Protein AF-A0A392TZI5-F1 (afdb_monomer)

Mean predicted aligned error: 5.02 Å

Radius of gyration: 11.22 Å; Cα contacts (8 Å, |Δi|>4): 23; chains: 1; bounding box: 14×29×30 Å

Secondary structure (DSSP, 8-state):
-HHHHHHHTT------HHHHHHHHHHT--GGGS-HHHHHHHHHHHHHHHHH-

Sequence (52 aa):
MYEMAFRNLGFKMPFIDLVIVVFRHLRLAPSQLHLNSLAFLRAFEITADHLG

Structure (mmCIF, N/CA/C/O backbone):
data_AF-A0A392TZI5-F1
#
_entry.id   AF-A0A392TZI5-F1
#
loop_
_atom_site.group_PDB
_atom_site.id
_atom_site.type_symbol
_atom_site.label_atom_id
_atom_site.label_alt_id
_atom_site.label_comp_id
_atom_site.label_asym_id
_atom_site.label_entity_id
_atom_site.label_seq_id
_atom_site.pdbx_PDB_ins_code
_atom_site.Cartn_x
_atom_site.Cartn_y
_atom_site.Cartn_z
_atom_site.occupancy
_atom_site.B_iso_or_equiv
_atom_site.auth_seq_id
_atom_site.auth_comp_id
_atom_site.auth_asym_id
_atom_site.auth_atom_id
_atom_site.pdbx_PDB_model_num
ATOM 1 N N . MET A 1 1 ? -8.536 7.936 10.607 1.00 68.81 1 MET A N 1
ATOM 2 C CA . MET A 1 1 ? -7.152 8.053 11.126 1.00 68.81 1 MET A CA 1
ATOM 3 C C . MET A 1 1 ? -6.180 8.414 10.004 1.00 68.81 1 MET A C 1
ATOM 5 O O . MET A 1 1 ? -5.834 9.582 9.925 1.00 68.81 1 MET A O 1
ATOM 9 N N . TYR A 1 2 ? -5.834 7.510 9.078 1.00 71.56 2 TYR A N 1
ATOM 10 C CA . TYR A 1 2 ? -4.871 7.816 7.997 1.00 71.56 2 TYR A CA 1
ATOM 11 C C . TYR A 1 2 ? -5.334 8.912 7.042 1.00 71.56 2 TYR A C 1
ATOM 13 O O . TYR A 1 2 ? -4.587 9.851 6.807 1.00 71.56 2 TYR A O 1
ATOM 21 N N . GLU A 1 3 ? -6.583 8.863 6.573 1.00 72.00 3 GLU A N 1
ATOM 22 C CA . GLU A 1 3 ? -7.124 9.911 5.696 1.00 72.00 3 GLU A CA 1
ATOM 23 C C . GLU A 1 3 ? -6.977 11.314 6.311 1.00 72.00 3 GLU A C 1
ATOM 25 O O . GLU A 1 3 ? -6.655 12.270 5.616 1.00 72.00 3 GLU A O 1
ATOM 30 N N . MET A 1 4 ? -7.146 11.429 7.631 1.00 73.06 4 MET A N 1
ATOM 31 C CA . MET A 1 4 ? -7.032 12.692 8.361 1.00 73.06 4 MET A CA 1
ATOM 32 C C . MET A 1 4 ? -5.569 13.133 8.516 1.00 73.06 4 MET A C 1
ATOM 34 O O . MET A 1 4 ? -5.266 14.305 8.326 1.00 73.06 4 MET A O 1
ATOM 38 N N . ALA A 1 5 ? -4.654 12.194 8.790 1.00 75.25 5 ALA A N 1
ATOM 39 C CA . ALA A 1 5 ? -3.219 12.469 8.866 1.00 75.25 5 ALA A CA 1
ATOM 40 C C . ALA A 1 5 ? -2.658 12.960 7.520 1.00 75.25 5 ALA A C 1
ATOM 42 O O . ALA A 1 5 ? -1.967 13.974 7.478 1.00 75.25 5 ALA A O 1
ATOM 43 N N . PHE A 1 6 ? -3.013 12.301 6.412 1.00 73.25 6 PHE A N 1
ATOM 44 C CA . PHE A 1 6 ? -2.605 12.740 5.075 1.00 73.25 6 PHE A CA 1
ATOM 45 C C . PHE A 1 6 ? -3.278 14.053 4.672 1.00 73.25 6 PHE A C 1
ATOM 47 O O . PHE A 1 6 ? -2.603 14.929 4.136 1.00 73.25 6 PHE A 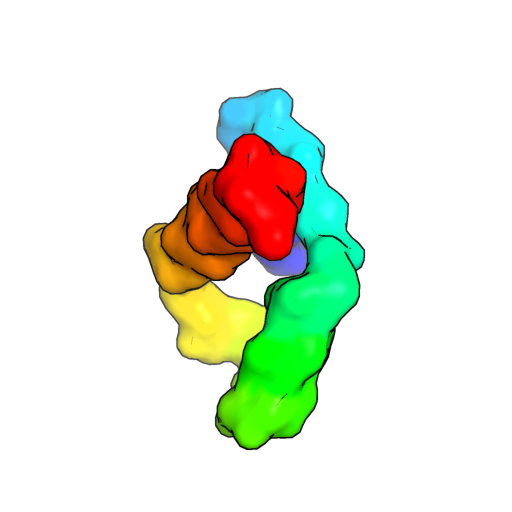O 1
ATOM 54 N N . ARG A 1 7 ? -4.563 14.243 5.005 1.00 79.88 7 ARG A N 1
ATOM 55 C CA . ARG A 1 7 ? -5.276 15.501 4.742 1.00 79.88 7 ARG A CA 1
ATOM 56 C C . ARG A 1 7 ? -4.611 16.689 5.437 1.00 79.88 7 ARG A C 1
ATOM 58 O O . ARG A 1 7 ? -4.471 17.736 4.817 1.00 79.88 7 ARG A O 1
ATOM 65 N N . ASN A 1 8 ? -4.153 16.519 6.677 1.00 81.69 8 ASN A N 1
ATOM 66 C CA . ASN A 1 8 ? -3.408 17.555 7.401 1.00 81.69 8 ASN A CA 1
ATOM 67 C C . ASN A 1 8 ? -2.043 17.863 6.763 1.00 81.69 8 ASN A C 1
ATOM 69 O O . ASN A 1 8 ? -1.557 18.982 6.880 1.00 81.69 8 ASN A O 1
ATOM 73 N N . LEU A 1 9 ? -1.444 16.897 6.063 1.00 78.56 9 LEU A N 1
ATOM 74 C CA . LEU A 1 9 ? -0.216 17.076 5.281 1.00 78.56 9 LEU A CA 1
ATOM 75 C C . LEU A 1 9 ? -0.482 17.618 3.860 1.00 78.56 9 LEU A C 1
ATOM 77 O O . LEU A 1 9 ? 0.446 17.707 3.063 1.00 78.56 9 LEU A O 1
ATOM 81 N N . GLY A 1 10 ? -1.732 17.958 3.519 1.00 80.94 10 GLY A N 1
ATOM 82 C CA . GLY A 1 10 ? -2.121 18.445 2.190 1.00 80.94 10 GLY A CA 1
ATOM 83 C C . GLY A 1 10 ? -2.301 17.347 1.136 1.00 80.94 10 GLY A C 1
ATOM 84 O O . GLY A 1 10 ? -2.571 17.647 -0.025 1.00 80.94 10 GLY A O 1
ATOM 85 N N . PHE A 1 11 ? -2.198 16.075 1.523 1.00 72.94 11 PHE A N 1
ATOM 86 C CA . PHE A 1 11 ? -2.338 14.936 0.621 1.00 72.94 11 PHE A CA 1
ATOM 87 C C . PHE A 1 11 ? -3.710 14.281 0.761 1.00 72.94 11 PHE A C 1
ATOM 89 O O . PHE A 1 11 ? -4.188 13.985 1.856 1.00 72.94 11 PHE A O 1
ATOM 96 N N . LYS A 1 12 ? -4.342 13.970 -0.371 1.00 72.06 12 LYS A N 1
ATOM 97 C CA . LYS A 1 12 ? -5.541 13.132 -0.397 1.00 72.06 12 LYS A CA 1
ATOM 98 C C . LYS A 1 12 ? -5.113 11.714 -0.752 1.00 72.06 12 LYS A C 1
ATOM 100 O O . LYS A 1 12 ? -4.850 11.422 -1.914 1.00 72.06 12 LYS A O 1
ATOM 105 N N . MET A 1 13 ? -4.998 10.850 0.253 1.00 69.12 13 MET A N 1
ATOM 106 C CA . MET A 1 13 ? -4.703 9.434 0.042 1.00 69.12 13 MET A CA 1
ATOM 107 C C . MET A 1 13 ? -6.022 8.647 0.053 1.00 69.12 13 MET A C 1
ATOM 109 O O . MET A 1 13 ? -6.571 8.427 1.135 1.00 69.12 13 MET A O 1
ATOM 113 N N . PRO A 1 14 ? -6.581 8.267 -1.113 1.00 67.88 14 PRO A N 1
ATOM 114 C CA . PRO A 1 14 ? -7.735 7.378 -1.140 1.00 67.88 14 PRO A CA 1
ATOM 115 C C . PRO A 1 14 ? -7.342 6.006 -0.577 1.00 67.88 14 PRO A C 1
ATOM 117 O O . PRO A 1 14 ? -6.223 5.538 -0.792 1.00 67.88 14 PRO A O 1
ATOM 120 N N . PHE A 1 15 ? -8.256 5.353 0.143 1.00 66.38 15 PHE A N 1
ATOM 121 C CA . PHE A 1 15 ? -8.127 3.921 0.403 1.00 66.38 15 PHE A CA 1
ATOM 122 C C . PHE A 1 15 ? -8.339 3.198 -0.926 1.00 66.38 15 PHE A C 1
ATOM 124 O O . PHE A 1 15 ? -9.455 3.117 -1.428 1.00 66.38 15 PHE A O 1
ATOM 131 N N . ILE A 1 16 ? -7.230 2.767 -1.506 1.00 75.38 16 ILE A N 1
ATOM 132 C CA . ILE A 1 16 ? -7.129 2.075 -2.789 1.00 75.38 16 ILE A CA 1
ATOM 133 C C . ILE A 1 16 ? -7.334 0.571 -2.622 1.00 75.38 16 ILE A C 1
ATOM 135 O O . ILE A 1 16 ? -7.080 0.020 -1.544 1.00 75.38 16 ILE A O 1
ATOM 139 N N . ASP A 1 17 ? -7.751 -0.096 -3.695 1.00 82.56 17 ASP A N 1
ATOM 140 C CA . ASP A 1 17 ? -8.048 -1.530 -3.697 1.00 82.56 17 ASP A CA 1
ATOM 141 C C . ASP A 1 17 ? -6.863 -2.362 -3.190 1.00 82.56 17 ASP A C 1
ATOM 143 O O . ASP A 1 17 ? -7.055 -3.256 -2.361 1.00 82.56 17 ASP A O 1
ATOM 147 N N . LEU A 1 18 ? -5.626 -2.010 -3.570 1.00 86.12 18 LEU A N 1
ATOM 148 C CA . LEU A 1 18 ? -4.424 -2.691 -3.081 1.00 86.12 18 LEU A CA 1
ATOM 149 C C . LEU A 1 18 ? -4.313 -2.645 -1.550 1.00 86.12 18 LEU A C 1
ATOM 151 O O . LEU A 1 18 ? -4.060 -3.659 -0.901 1.00 86.12 18 LEU A O 1
ATOM 155 N N . VAL A 1 19 ? -4.517 -1.470 -0.956 1.00 85.31 19 VAL A N 1
ATOM 156 C CA . VAL A 1 19 ? -4.417 -1.271 0.496 1.00 85.31 19 VAL A CA 1
ATOM 157 C C . VAL A 1 19 ? -5.488 -2.084 1.222 1.00 85.31 19 VAL A C 1
ATOM 159 O O . VAL A 1 19 ? -5.199 -2.715 2.240 1.00 85.31 19 VAL A O 1
ATOM 162 N N . ILE A 1 20 ? -6.710 -2.124 0.684 1.00 85.44 20 ILE A N 1
ATOM 163 C CA . ILE A 1 20 ? -7.807 -2.931 1.236 1.00 85.44 20 ILE A CA 1
ATOM 164 C C . ILE A 1 20 ? -7.460 -4.424 1.176 1.00 85.44 20 ILE A C 1
ATOM 166 O O . ILE A 1 20 ? -7.651 -5.140 2.163 1.00 85.44 20 ILE A O 1
ATOM 170 N N . VAL A 1 21 ? -6.921 -4.898 0.050 1.00 90.81 21 VAL A N 1
ATOM 171 C CA . VAL A 1 21 ? -6.502 -6.297 -0.115 1.00 90.81 21 VAL A CA 1
ATOM 172 C C . VAL A 1 21 ? -5.391 -6.657 0.869 1.00 90.81 21 VAL A C 1
ATOM 174 O O . VAL A 1 21 ? -5.494 -7.689 1.530 1.00 90.81 21 VAL A O 1
ATOM 177 N N . VAL A 1 22 ? -4.384 -5.798 1.049 1.00 89.31 22 VAL A N 1
ATOM 178 C CA . VAL A 1 22 ? -3.294 -6.023 2.013 1.00 89.31 22 VAL A CA 1
ATOM 179 C C . VAL A 1 22 ? -3.820 -6.090 3.447 1.00 89.31 22 VAL A C 1
ATOM 181 O O . VAL A 1 22 ? -3.467 -7.015 4.179 1.00 89.31 22 VAL A O 1
ATOM 184 N N . PHE A 1 23 ? -4.714 -5.178 3.849 1.00 89.56 23 PHE A N 1
ATOM 185 C CA . PHE A 1 23 ? -5.335 -5.231 5.177 1.00 89.56 23 PHE A CA 1
ATOM 186 C C . PHE A 1 23 ? -6.103 -6.532 5.405 1.00 89.56 23 PHE A C 1
ATOM 188 O O . PHE A 1 23 ? -5.963 -7.149 6.462 1.00 89.56 23 PHE A O 1
ATOM 195 N N . ARG A 1 24 ? -6.882 -6.987 4.415 1.00 91.31 24 ARG A N 1
ATOM 196 C CA . ARG A 1 24 ? -7.620 -8.256 4.509 1.00 91.31 24 ARG A CA 1
ATOM 1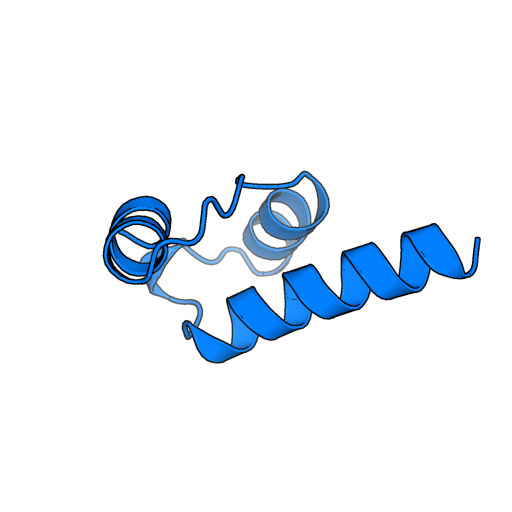97 C C . ARG A 1 24 ? -6.680 -9.456 4.564 1.00 91.31 24 ARG A C 1
ATOM 199 O O . ARG A 1 24 ? -6.888 -10.333 5.397 1.00 91.31 24 ARG A O 1
ATOM 206 N N . HIS A 1 25 ? -5.653 -9.480 3.718 1.00 93.75 25 HIS A N 1
ATOM 207 C CA . HIS A 1 25 ? -4.697 -10.581 3.636 1.00 93.75 25 HIS A CA 1
ATOM 208 C C . HIS A 1 25 ? -3.906 -10.745 4.939 1.00 93.75 25 HIS A C 1
ATOM 210 O O . HIS A 1 25 ? -3.793 -11.849 5.464 1.00 93.75 25 HIS A O 1
ATOM 216 N N . LEU A 1 26 ? -3.429 -9.635 5.506 1.00 91.88 26 LEU A N 1
ATOM 217 C CA . LEU A 1 26 ? -2.679 -9.626 6.764 1.00 91.88 26 LEU A CA 1
ATOM 218 C C . LEU A 1 26 ? -3.580 -9.620 8.009 1.00 91.88 26 LEU A C 1
ATOM 220 O O . LEU A 1 26 ? -3.079 -9.710 9.127 1.00 91.88 26 LEU A O 1
ATOM 224 N N . ARG A 1 27 ? -4.905 -9.514 7.828 1.00 93.25 27 ARG A N 1
ATOM 225 C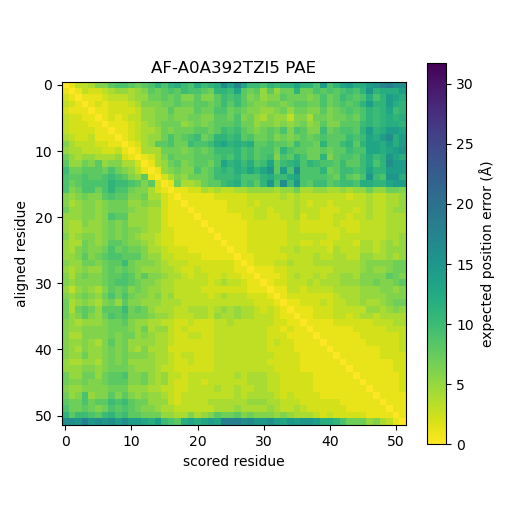 CA . ARG A 1 27 ? -5.912 -9.385 8.897 1.00 93.25 27 ARG A CA 1
ATOM 226 C C . ARG A 1 27 ? -5.603 -8.236 9.867 1.00 93.25 27 ARG A C 1
ATOM 228 O O .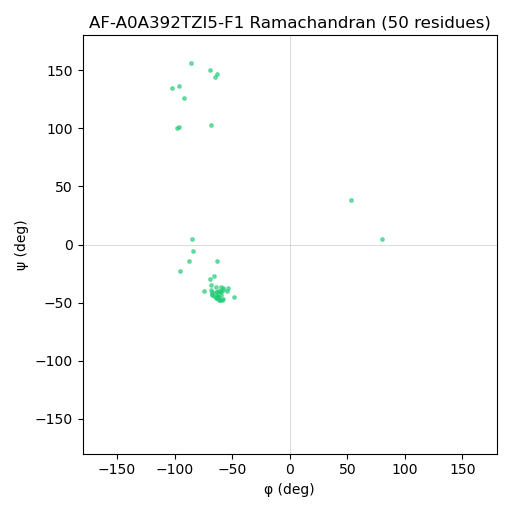 ARG A 1 27 ? -5.824 -8.356 11.070 1.00 93.25 27 ARG A O 1
ATOM 235 N N . LEU A 1 28 ? -5.100 -7.127 9.328 1.00 89.56 28 LEU A N 1
ATOM 236 C CA . LEU A 1 28 ? -4.732 -5.937 10.088 1.00 89.56 28 LEU A CA 1
ATOM 237 C C . LEU A 1 28 ? -5.869 -4.914 10.072 1.00 89.56 28 LEU A C 1
ATOM 239 O O . LEU A 1 28 ? -6.447 -4.616 9.026 1.00 89.56 28 LEU A O 1
ATOM 243 N N . ALA A 1 29 ? -6.149 -4.317 11.228 1.00 86.38 29 ALA A N 1
ATOM 244 C CA . ALA A 1 29 ? -6.905 -3.076 11.288 1.00 86.38 29 ALA A CA 1
ATOM 245 C C . ALA A 1 29 ? -6.052 -1.931 10.713 1.00 86.38 29 ALA A C 1
ATOM 247 O O . ALA A 1 29 ? -4.828 -1.952 10.879 1.00 86.38 29 ALA A O 1
ATOM 248 N N . PRO A 1 30 ? -6.662 -0.887 10.115 1.00 78.38 30 PRO A N 1
ATOM 249 C CA . PRO A 1 30 ? -5.915 0.235 9.563 1.00 78.38 30 PRO A CA 1
ATOM 250 C C . PRO A 1 30 ? -4.866 0.787 10.527 1.00 78.38 30 PRO A C 1
ATOM 252 O O . PRO A 1 30 ? -3.722 0.970 10.132 1.00 78.38 30 PRO A O 1
ATOM 255 N N . SER A 1 31 ? -5.232 0.980 11.800 1.00 83.62 31 SER A N 1
ATOM 256 C CA . SER A 1 31 ? -4.373 1.538 12.856 1.00 83.62 31 SER A CA 1
ATOM 257 C C . SER A 1 31 ? -3.132 0.708 13.195 1.00 83.62 31 SER A C 1
ATOM 259 O O . SER A 1 31 ? -2.259 1.201 13.901 1.00 83.62 31 SER A O 1
ATOM 261 N N . GLN A 1 32 ? -3.058 -0.547 12.749 1.00 86.94 32 GLN A N 1
ATOM 262 C CA . GLN A 1 32 ? 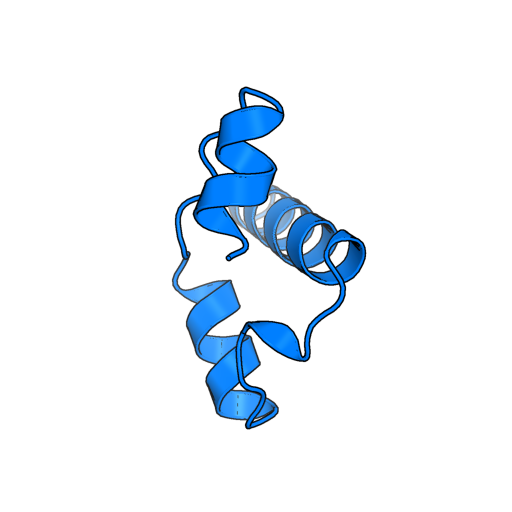-1.919 -1.428 13.012 1.00 86.94 32 GLN A CA 1
ATOM 263 C C . GLN A 1 32 ? -0.807 -1.284 11.969 1.00 86.94 32 GLN A C 1
ATOM 265 O O . GLN A 1 32 ? 0.307 -1.745 12.204 1.00 86.94 32 GLN A O 1
ATOM 270 N N . LEU A 1 33 ? -1.080 -0.651 10.826 1.00 84.81 33 LEU A N 1
ATOM 271 C CA . LEU A 1 33 ? -0.079 -0.442 9.788 1.00 84.81 33 LEU A CA 1
ATOM 272 C C . LEU A 1 33 ? 0.613 0.909 9.984 1.00 84.81 33 LEU A C 1
ATOM 274 O O . LEU A 1 33 ? -0.033 1.951 10.060 1.00 84.81 33 LEU A O 1
ATOM 278 N N . HIS A 1 34 ? 1.942 0.921 10.049 1.00 87.00 34 HIS A N 1
ATOM 279 C CA . HIS A 1 34 ? 2.681 2.171 10.206 1.00 87.00 34 HIS A CA 1
ATOM 280 C C . HIS A 1 34 ? 2.472 3.104 9.000 1.00 87.00 34 HIS A C 1
ATOM 282 O O . HIS A 1 34 ? 2.365 2.650 7.859 1.00 87.00 34 HIS A O 1
ATOM 288 N N . LEU A 1 35 ? 2.460 4.422 9.234 1.00 80.44 35 LEU A N 1
ATOM 289 C CA . LEU A 1 35 ? 2.182 5.417 8.189 1.00 80.44 35 LEU A CA 1
ATOM 290 C C . LEU A 1 35 ? 3.162 5.307 7.003 1.00 80.44 35 LEU A C 1
ATOM 292 O O . LEU A 1 35 ? 2.746 5.400 5.850 1.00 80.44 35 LEU A O 1
ATOM 296 N N . ASN A 1 36 ? 4.442 5.018 7.278 1.00 85.19 36 ASN A N 1
ATOM 297 C CA . ASN A 1 36 ? 5.455 4.799 6.234 1.00 85.19 36 ASN A CA 1
ATOM 298 C C . ASN A 1 36 ? 5.146 3.569 5.371 1.00 85.19 36 ASN A C 1
ATOM 300 O O . ASN A 1 36 ? 5.381 3.592 4.167 1.00 85.19 36 ASN A O 1
ATOM 304 N N . SER A 1 37 ? 4.597 2.506 5.963 1.00 87.00 37 SER A N 1
ATOM 305 C CA . SER A 1 37 ? 4.195 1.311 5.219 1.00 87.00 37 SER A CA 1
ATOM 306 C C . SER A 1 37 ? 3.005 1.608 4.306 1.00 87.00 37 SER A C 1
ATOM 308 O O . SER A 1 37 ? 2.957 1.104 3.189 1.00 87.00 37 SER A O 1
ATOM 310 N N . LEU A 1 38 ? 2.077 2.475 4.726 1.00 84.06 38 LEU A N 1
ATOM 311 C CA . LEU A 1 38 ? 0.978 2.917 3.865 1.00 84.06 38 LEU A CA 1
ATOM 312 C C . LEU A 1 38 ? 1.480 3.772 2.687 1.00 84.06 38 LEU A C 1
ATOM 314 O O . LEU A 1 38 ? 1.040 3.581 1.554 1.00 84.06 38 LEU A O 1
ATOM 318 N N . ALA A 1 39 ? 2.440 4.668 2.934 1.00 83.62 39 ALA A N 1
ATOM 319 C CA . ALA A 1 39 ? 3.095 5.433 1.873 1.00 83.62 39 ALA A CA 1
ATOM 320 C C . ALA A 1 39 ? 3.832 4.521 0.877 1.00 83.62 39 ALA A C 1
ATOM 322 O O . ALA A 1 39 ? 3.736 4.734 -0.331 1.00 83.62 39 ALA A O 1
ATOM 323 N N . PHE A 1 40 ? 4.495 3.470 1.370 1.00 88.38 40 PHE A N 1
ATOM 324 C CA . PHE A 1 40 ? 5.137 2.463 0.527 1.00 88.38 40 PHE A CA 1
ATOM 325 C C . PHE A 1 40 ? 4.130 1.729 -0.364 1.00 88.38 40 PHE A C 1
ATOM 327 O O . PHE A 1 40 ? 4.347 1.641 -1.567 1.00 88.38 40 PHE A O 1
ATOM 334 N N . LEU A 1 41 ? 3.007 1.257 0.193 1.00 88.19 41 LEU A N 1
ATOM 335 C CA . LEU A 1 41 ? 1.958 0.593 -0.591 1.00 88.19 41 LEU A CA 1
ATOM 336 C C . LEU A 1 41 ? 1.421 1.495 -1.705 1.00 88.19 41 LEU A C 1
ATOM 338 O O . LEU A 1 41 ? 1.203 1.032 -2.821 1.00 88.19 41 LEU A O 1
ATOM 342 N N . ARG A 1 42 ? 1.260 2.794 -1.428 1.00 84.75 42 ARG A N 1
ATOM 343 C CA . ARG A 1 42 ? 0.830 3.757 -2.443 1.00 84.75 42 ARG A CA 1
ATOM 344 C C . ARG A 1 42 ? 1.881 3.965 -3.533 1.00 84.75 42 ARG A C 1
ATOM 346 O O . ARG A 1 42 ? 1.525 4.010 -4.705 1.00 84.75 42 ARG A O 1
ATOM 353 N N . ALA A 1 43 ? 3.154 4.095 -3.163 1.00 88.56 43 ALA A N 1
ATOM 354 C CA . ALA A 1 43 ? 4.239 4.227 -4.133 1.00 88.56 43 ALA A CA 1
ATOM 355 C C . ALA A 1 43 ? 4.368 2.972 -5.009 1.00 88.56 43 ALA A C 1
ATOM 357 O O . ALA A 1 43 ? 4.535 3.086 -6.222 1.00 88.56 43 ALA A O 1
ATOM 358 N N . PHE A 1 44 ? 4.236 1.788 -4.406 1.00 89.56 44 PHE A N 1
ATOM 359 C CA . PHE A 1 44 ? 4.254 0.513 -5.114 1.00 89.56 44 PHE A CA 1
ATOM 360 C C . PHE A 1 44 ? 3.119 0.418 -6.135 1.00 89.56 44 PHE A C 1
ATOM 362 O O . PHE A 1 44 ? 3.387 0.097 -7.285 1.00 89.56 44 PHE A O 1
ATOM 369 N N . GLU A 1 45 ? 1.883 0.750 -5.751 1.00 87.62 45 GLU A N 1
ATOM 370 C CA . GLU A 1 45 ? 0.740 0.726 -6.673 1.00 87.62 45 GLU A CA 1
ATOM 371 C C . GLU A 1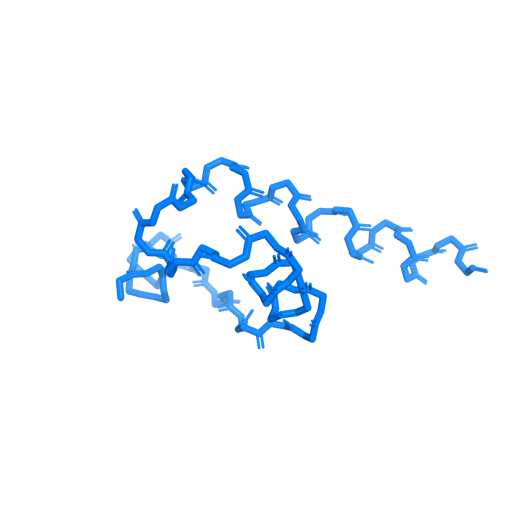 45 ? 0.952 1.651 -7.876 1.00 87.62 45 GLU A C 1
ATOM 373 O O . GLU A 1 45 ? 0.786 1.218 -9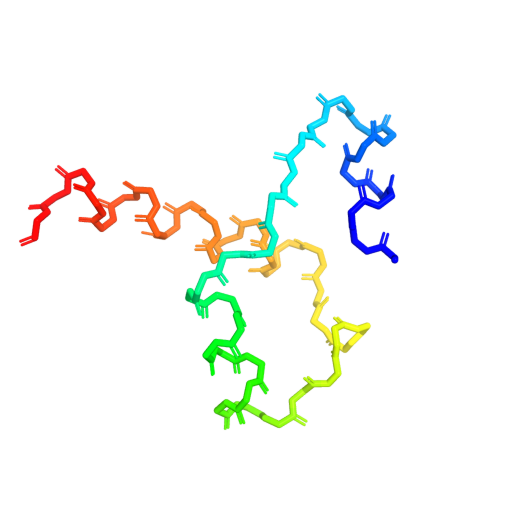.009 1.00 87.62 45 GLU A O 1
ATOM 378 N N . ILE A 1 46 ? 1.379 2.899 -7.640 1.00 88.50 46 ILE A N 1
ATOM 379 C CA . ILE A 1 46 ? 1.668 3.863 -8.717 1.00 88.50 46 ILE A CA 1
ATOM 380 C C . ILE A 1 46 ? 2.772 3.332 -9.635 1.00 88.50 46 ILE A C 1
ATOM 382 O O . ILE A 1 46 ? 2.705 3.492 -10.849 1.00 88.50 46 ILE A O 1
ATOM 386 N N . THR A 1 47 ? 3.798 2.708 -9.056 1.00 92.31 47 THR A N 1
ATOM 387 C CA . THR A 1 47 ? 4.909 2.145 -9.829 1.00 92.31 47 THR A CA 1
ATOM 388 C C . THR A 1 47 ? 4.449 0.952 -10.664 1.00 92.31 47 THR A C 1
ATOM 390 O O . THR A 1 47 ? 4.824 0.860 -11.824 1.00 92.31 47 THR A O 1
ATOM 393 N N . ALA A 1 48 ? 3.625 0.061 -10.110 1.00 91.00 48 ALA A N 1
ATOM 394 C CA . ALA A 1 48 ? 3.073 -1.078 -10.839 1.00 91.00 48 ALA A CA 1
ATOM 395 C C . ALA A 1 48 ? 2.158 -0.622 -11.985 1.00 91.00 48 ALA A C 1
ATOM 397 O O . ALA A 1 48 ? 2.341 -1.064 -13.109 1.00 91.00 48 ALA A O 1
ATOM 398 N N . ASP A 1 49 ? 1.253 0.328 -11.733 1.00 89.25 49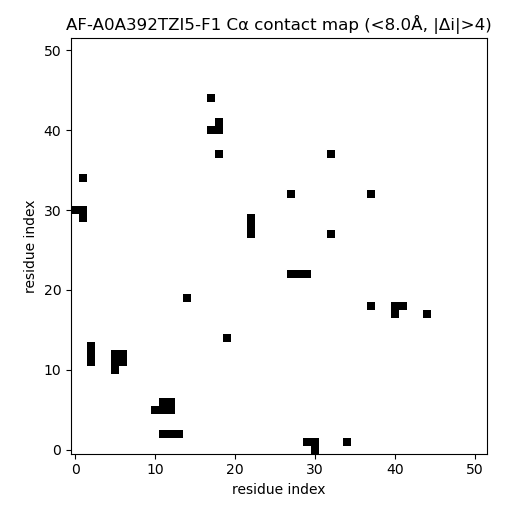 ASP A N 1
ATOM 399 C CA . ASP A 1 49 ? 0.386 0.917 -12.765 1.00 89.25 49 ASP A CA 1
ATOM 400 C C . ASP A 1 49 ? 1.197 1.588 -13.888 1.00 89.25 49 ASP A C 1
ATOM 402 O O . ASP A 1 49 ? 0.865 1.479 -15.065 1.00 89.25 49 ASP A O 1
ATOM 406 N N . HIS A 1 50 ? 2.318 2.228 -13.539 1.00 92.44 50 HIS A N 1
ATOM 407 C CA . HIS A 1 50 ? 3.235 2.805 -14.519 1.00 92.44 50 HIS A CA 1
ATOM 408 C C . HIS A 1 50 ? 3.990 1.755 -15.353 1.00 92.44 50 HIS A C 1
ATOM 410 O O . HIS A 1 50 ? 4.369 2.044 -16.488 1.00 92.44 50 HIS A O 1
ATOM 416 N N . LEU A 1 51 ? 4.248 0.568 -14.794 1.00 94.44 51 LEU A N 1
ATOM 417 C CA . LEU A 1 51 ? 5.054 -0.481 -15.426 1.00 94.44 51 LEU A CA 1
ATOM 418 C C . LEU A 1 51 ? 4.229 -1.542 -16.180 1.00 94.44 51 LEU A C 1
ATOM 420 O O . LEU A 1 51 ? 4.785 -2.150 -17.096 1.00 94.44 51 LEU A O 1
ATOM 424 N N . GLY A 1 52 ? 2.946 -1.732 -15.850 1.00 74.62 52 GLY A N 1
ATOM 425 C CA . GLY A 1 52 ? 2.038 -2.707 -16.482 1.00 74.62 52 GLY A CA 1
ATOM 426 C C . GLY A 1 52 ? 2.225 -4.139 -15.993 1.00 74.62 52 GLY A C 1
ATOM 427 O O . GLY A 1 52 ? 2.196 -5.043 -16.857 1.00 74.62 52 GLY A O 1
#

Foldseek 3Di:
DLCVVCVVVVHRDDCDPQNVVVCVVVVHDPVVDDSVVVVVSVVVVVVVVVVD

Solvent-accessible surface area (backbone atoms only — not comparable to full-atom values): 3240 Å² total; per-residue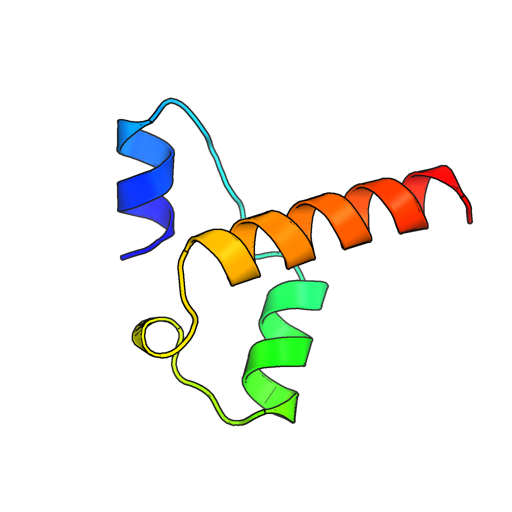 (Å²): 109,67,56,56,56,33,44,76,72,75,37,87,62,74,92,44,71,68,60,54,50,49,30,61,74,69,68,46,59,77,91,73,56,56,70,68,58,54,52,47,54,53,53,50,51,55,50,46,69,74,70,110

pLDDT: mean 83.17, std 7.67, range [66.38, 94.44]

Organism: NCBI:txid97028